Protein AF-A0A447UGX3-F1 (afdb_monomer_lite)

pLDDT: mean 78.26, std 15.85, range [43.22, 96.62]

InterPro domains:
  IPR000067 Flagellar M-ring protein FliF [PR01009] (50-68)
  IPR000067 Flagellar M-ring protein FliF [PR01009] (82-96)
  IPR000067 Flagellar M-ring protein FliF [PR01009] (125-143)
  IPR000067 Flagellar M-ring protein FliF [TIGR00206] (1-149)
  IPR006182 Flagellar M-ring, N-terminal [PF01514] (1-144)
  IPR043427 Lipoprotein YscJ/Flagellar M-ring protein [PTHR30046] (1-150)
  IPR045851 AMP-binding enzyme domain superfamily [G3DSA:3.30.300.30] (51-152)

Foldseek 3Di:
DPFDWDQDPPPRDIDGPPVCVVVVVVVCVVVVDPPDDPPPCVVVVVPPVPPVVVVVVVVVQVVLQVVLFVVLCVPPFFVGKGKDKDDFDDDPDDPDDDFIAMEMETETDPPDDDDPVSVVVSLCVVQVSDPRRDSVRYWYWYPNPPPPDGDTDD

Secondary structure (DSSP, 8-state):
-----EEETTTTEEE--GGGHHHHHHHHHHTT--SS--TTSTTTSSS-TTHHHHHHHHHHHHHHHHHHHHHHHTSTTEEEEEEEEEPPPP-S--S-PPPPEEEEEEEEPTT----HHHHHHHHHHHHHHSTT--GGGEEEEE-SS-TT---EE-

Structure (mmCIF, N/CA/C/O backbone):
data_AF-A0A447UGX3-F1
#
_entry.id   AF-A0A447UGX3-F1
#
loop_
_atom_site.group_PDB
_atom_site.id
_atom_site.type_symbol
_atom_site.label_atom_id
_atom_site.label_alt_id
_atom_site.label_comp_id
_atom_site.label_asym_id
_atom_site.label_entity_id
_atom_site.label_seq_id
_atom_site.pdbx_PDB_ins_code
_atom_site.Cartn_x
_atom_site.Cartn_y
_atom_site.Cartn_z
_atom_site.occupancy
_atom_site.B_iso_or_equiv
_atom_site.auth_seq_id
_atom_site.auth_comp_id
_atom_site.auth_asym_id
_atom_site.auth_atom_id
_atom_site.pdbx_PDB_model_num
ATOM 1 N N . MET A 1 1 ? 29.558 50.355 38.982 1.00 60.34 1 MET A N 1
ATOM 2 C CA . MET A 1 1 ? 29.822 49.078 39.683 1.00 60.34 1 MET A CA 1
ATOM 3 C C . MET A 1 1 ? 31.329 48.890 39.715 1.00 60.34 1 MET A C 1
ATOM 5 O O . MET A 1 1 ? 31.917 48.926 38.648 1.00 60.34 1 MET A O 1
ATOM 9 N N . ASN A 1 2 ? 31.950 48.773 40.892 1.00 66.88 2 ASN A N 1
ATOM 10 C CA . ASN A 1 2 ? 33.414 48.712 41.028 1.00 66.88 2 ASN A CA 1
ATOM 11 C C . ASN A 1 2 ? 33.882 47.296 41.411 1.00 66.88 2 ASN A C 1
ATOM 13 O O . ASN A 1 2 ? 34.547 47.111 42.426 1.00 66.88 2 ASN A O 1
ATOM 17 N N . ILE A 1 3 ? 33.443 46.286 40.652 1.00 76.25 3 ILE A N 1
ATOM 18 C CA . ILE A 1 3 ? 33.863 44.892 40.847 1.00 76.25 3 ILE A CA 1
ATOM 19 C C . ILE A 1 3 ? 34.934 44.602 39.794 1.00 76.25 3 ILE A C 1
ATOM 21 O O . ILE A 1 3 ? 34.649 44.784 38.608 1.00 76.25 3 ILE A O 1
ATOM 25 N N . PRO A 1 4 ? 36.150 44.193 40.194 1.00 77.19 4 PRO A N 1
ATOM 26 C CA . PRO A 1 4 ? 37.178 43.831 39.233 1.00 77.19 4 PRO A CA 1
ATOM 27 C C . PRO A 1 4 ? 36.685 42.632 38.424 1.00 77.19 4 PRO A C 1
ATOM 29 O O . PRO A 1 4 ? 36.226 41.639 38.987 1.00 77.19 4 PRO A O 1
ATOM 32 N N . TYR A 1 5 ? 36.755 42.751 37.104 1.00 79.25 5 TYR A N 1
ATOM 33 C CA . TYR A 1 5 ? 36.386 41.693 36.179 1.00 79.25 5 TYR A CA 1
ATOM 34 C C . TYR A 1 5 ? 37.538 41.448 35.213 1.00 79.25 5 TYR A C 1
ATOM 36 O O . TYR A 1 5 ? 38.319 42.353 34.912 1.00 79.25 5 TYR A O 1
ATOM 44 N N . ARG A 1 6 ? 37.638 40.218 34.725 1.00 78.00 6 ARG A N 1
ATOM 45 C CA . ARG A 1 6 ? 38.512 39.863 33.614 1.00 78.00 6 ARG A CA 1
ATOM 46 C C . ARG A 1 6 ? 37.642 39.374 32.471 1.00 78.00 6 ARG A C 1
ATOM 48 O O . ARG A 1 6 ? 36.773 38.532 32.670 1.00 78.00 6 ARG A O 1
ATOM 55 N N . PHE A 1 7 ? 37.865 39.931 31.290 1.00 76.31 7 PHE A N 1
ATOM 56 C CA . PHE A 1 7 ? 37.242 39.447 30.070 1.00 76.31 7 PHE A CA 1
ATOM 57 C C . PHE A 1 7 ? 38.212 38.506 29.366 1.00 76.31 7 PHE A C 1
ATOM 59 O O . PHE A 1 7 ? 39.362 38.876 29.127 1.00 76.31 7 PHE A O 1
ATOM 66 N N . THR A 1 8 ? 37.753 37.299 29.056 1.00 75.00 8 THR A N 1
ATOM 67 C CA . THR A 1 8 ? 38.545 36.330 28.299 1.00 75.00 8 THR A CA 1
ATOM 68 C C . THR A 1 8 ? 38.132 36.414 26.834 1.00 75.00 8 THR A C 1
ATOM 70 O O . THR A 1 8 ? 37.089 35.891 26.428 1.00 75.00 8 THR A O 1
ATOM 73 N N . GLU A 1 9 ? 38.943 37.108 26.033 1.00 57.16 9 GLU A N 1
ATOM 74 C CA . GLU A 1 9 ? 38.742 37.204 24.586 1.00 57.16 9 GLU A CA 1
ATOM 75 C C . GLU A 1 9 ? 38.865 35.808 23.954 1.00 57.16 9 GLU A C 1
ATOM 77 O O . GLU A 1 9 ? 39.894 35.147 24.061 1.00 57.16 9 GLU A O 1
ATOM 82 N N . GLY A 1 10 ? 37.774 35.331 23.348 1.00 59.62 10 GLY A N 1
ATOM 83 C CA . GLY A 1 10 ? 37.666 34.003 22.731 1.00 59.62 10 GLY A CA 1
ATOM 84 C C . GLY A 1 10 ? 36.427 33.219 23.171 1.00 59.62 10 GLY A C 1
ATOM 85 O O . GLY A 1 10 ? 35.755 32.632 22.330 1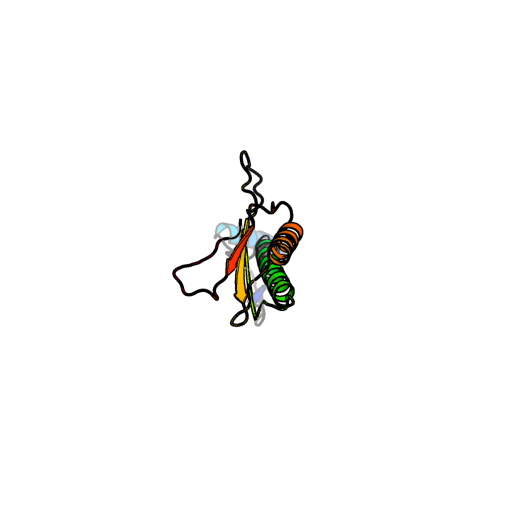.00 59.62 10 GLY A O 1
ATOM 86 N N . SER A 1 11 ? 36.068 33.257 24.459 1.00 60.16 11 SER A N 1
ATOM 87 C CA . SER A 1 11 ? 34.852 32.607 24.987 1.00 60.16 11 SER A CA 1
ATOM 88 C C . SER A 1 11 ? 33.722 33.590 25.302 1.00 60.16 11 SER A C 1
ATOM 90 O O . SER A 1 11 ? 32.588 33.173 25.526 1.00 60.16 11 SER A O 1
ATOM 92 N N . GLY A 1 12 ? 34.022 34.893 25.348 1.00 65.19 12 GLY A N 1
ATOM 93 C CA . GLY A 1 12 ? 33.068 35.919 25.776 1.00 65.19 12 GLY A CA 1
ATOM 94 C C . GLY A 1 12 ? 32.750 35.867 27.276 1.00 65.19 12 GLY A C 1
ATOM 95 O O . GLY A 1 12 ? 31.808 36.521 27.723 1.00 65.19 12 GLY A O 1
ATOM 96 N N . ALA A 1 13 ? 33.511 35.093 28.058 1.00 69.62 13 ALA A N 1
ATOM 97 C CA . ALA A 1 13 ? 33.292 34.939 29.488 1.00 69.62 13 ALA A CA 1
ATOM 98 C C . ALA A 1 13 ? 33.806 36.154 30.278 1.00 69.62 13 ALA A C 1
ATOM 100 O O . ALA A 1 13 ? 34.894 36.676 30.021 1.00 69.62 13 ALA A O 1
ATOM 101 N N . ILE A 1 14 ? 33.017 36.567 31.274 1.00 75.56 14 ILE A N 1
ATOM 102 C CA . ILE A 1 14 ? 33.388 37.577 32.268 1.00 75.56 14 ILE A CA 1
ATOM 103 C C . ILE A 1 14 ? 33.667 36.851 33.583 1.00 75.56 14 ILE A C 1
ATOM 105 O O . ILE A 1 14 ? 32.758 36.308 34.211 1.00 75.56 14 ILE A O 1
ATOM 109 N N . GLU A 1 15 ? 34.925 36.853 34.002 1.00 79.56 15 GLU A N 1
ATOM 110 C CA . GLU A 1 15 ? 35.366 36.282 35.269 1.00 79.56 15 GLU A CA 1
ATOM 111 C C . GLU A 1 15 ? 35.379 37.358 36.354 1.00 79.56 15 GLU A C 1
ATOM 113 O O . GLU A 1 15 ? 35.809 38.491 36.126 1.00 79.56 15 GLU A O 1
ATOM 118 N N . VAL A 1 16 ? 34.929 36.997 37.553 1.00 83.19 16 VAL A N 1
ATOM 119 C CA . VAL A 1 16 ? 34.925 37.869 38.733 1.00 83.19 16 VAL A CA 1
ATOM 120 C C . VAL A 1 16 ? 35.466 37.107 39.945 1.00 83.19 16 VAL A C 1
ATOM 122 O O . VAL A 1 16 ? 35.367 35.877 39.975 1.00 83.19 16 VAL A O 1
ATOM 125 N N . PRO A 1 17 ? 36.017 37.798 40.960 1.00 81.06 17 PRO A N 1
ATOM 126 C CA . PRO A 1 17 ? 36.453 37.160 42.196 1.00 81.06 17 PRO A CA 1
ATOM 127 C C . PRO A 1 17 ? 35.345 36.318 42.836 1.00 81.06 17 PRO A C 1
ATOM 129 O O . PRO A 1 17 ? 34.195 36.758 42.938 1.00 81.06 17 PRO A O 1
ATOM 132 N N . ALA A 1 18 ? 35.695 35.107 43.278 1.00 78.19 18 ALA A N 1
ATOM 133 C CA . ALA A 1 18 ? 34.745 34.116 43.787 1.00 78.19 18 ALA A CA 1
ATOM 134 C C . ALA A 1 18 ? 33.923 34.626 44.988 1.00 78.19 18 ALA A C 1
ATOM 136 O O . ALA A 1 18 ? 32.731 34.335 45.101 1.00 78.19 18 ALA A O 1
ATOM 137 N N . ASP A 1 19 ? 34.533 35.448 45.843 1.00 81.25 19 ASP A N 1
ATOM 138 C CA . ASP A 1 19 ? 33.914 36.072 47.015 1.00 81.25 19 ASP A CA 1
ATOM 139 C C . ASP A 1 19 ? 32.851 37.126 46.653 1.00 81.25 19 ASP A C 1
ATOM 141 O O . ASP A 1 19 ? 31.985 37.441 47.469 1.00 81.25 19 ASP A O 1
ATOM 145 N N . LYS A 1 20 ? 32.868 37.645 45.418 1.00 77.81 20 LYS A N 1
ATOM 146 C CA . LYS A 1 20 ? 31.931 38.669 44.925 1.00 77.81 20 LYS A CA 1
ATOM 147 C C . LYS A 1 20 ? 30.827 38.126 44.020 1.00 77.81 20 LYS A C 1
ATOM 149 O O . LYS A 1 20 ? 29.902 38.867 43.686 1.00 77.81 20 LYS A O 1
ATOM 154 N N . VAL A 1 21 ? 30.866 36.839 43.663 1.00 77.38 21 VAL A N 1
ATOM 155 C CA . VAL A 1 21 ? 29.902 36.206 42.740 1.00 77.38 21 VAL A CA 1
ATOM 156 C C . VAL A 1 21 ? 28.460 36.326 43.239 1.00 77.38 21 VAL A C 1
ATOM 158 O O . VAL A 1 21 ? 27.564 36.659 42.466 1.00 77.38 21 VAL A O 1
ATOM 161 N N . HIS A 1 22 ? 28.222 36.071 44.526 1.00 76.25 22 HIS A N 1
ATOM 162 C CA . HIS A 1 22 ? 26.867 36.030 45.086 1.00 76.25 22 HIS A CA 1
ATOM 163 C C . HIS A 1 22 ? 26.237 37.429 45.158 1.00 76.25 22 HIS A C 1
ATOM 165 O O . HIS A 1 22 ? 25.093 37.615 44.743 1.00 76.25 22 HIS A O 1
ATOM 171 N N . GLU A 1 23 ? 27.010 38.425 45.606 1.00 77.44 23 GLU A N 1
ATOM 172 C CA . GLU A 1 23 ? 26.597 39.835 45.634 1.00 77.44 23 GLU A CA 1
ATOM 173 C C . GLU A 1 23 ? 26.298 40.351 44.219 1.00 77.44 23 GLU A C 1
ATOM 175 O O . GLU A 1 23 ? 25.276 41.002 43.988 1.00 77.44 23 GLU A O 1
ATOM 180 N N . LEU A 1 24 ? 27.163 40.023 43.253 1.00 79.38 24 LEU A N 1
ATOM 181 C CA . LEU A 1 24 ? 26.977 40.417 41.861 1.00 79.38 24 LEU A CA 1
ATOM 182 C C . LEU A 1 24 ? 25.729 39.769 41.250 1.00 79.38 24 LEU A C 1
ATOM 184 O O . LEU A 1 24 ? 24.955 40.458 40.591 1.00 79.38 24 LEU A O 1
ATOM 188 N N . ARG A 1 25 ? 25.484 38.477 41.509 1.00 74.56 25 ARG A N 1
ATOM 189 C CA . ARG A 1 25 ? 24.314 37.753 40.989 1.00 74.56 25 ARG A CA 1
ATOM 190 C C . ARG A 1 25 ? 23.000 38.363 41.483 1.00 74.56 25 ARG A C 1
ATOM 192 O O . ARG A 1 25 ? 22.085 38.541 40.685 1.00 74.56 25 ARG A O 1
ATOM 199 N N . LEU A 1 26 ? 22.925 38.746 42.760 1.00 72.56 26 LEU A N 1
ATOM 200 C CA . LEU A 1 26 ? 21.738 39.400 43.317 1.00 72.56 26 LEU A CA 1
ATOM 201 C C . LEU A 1 26 ? 21.479 40.770 42.666 1.00 72.56 26 LEU A C 1
ATOM 203 O O . LEU A 1 26 ? 20.340 41.093 42.337 1.00 72.56 26 LEU A O 1
ATOM 207 N N . ARG A 1 27 ? 22.532 41.559 42.424 1.00 74.50 27 ARG A N 1
ATOM 208 C CA . ARG A 1 27 ? 22.408 42.875 41.774 1.00 74.50 27 ARG A CA 1
ATOM 209 C C . ARG A 1 27 ? 22.076 42.789 40.285 1.00 74.50 27 ARG A C 1
ATOM 211 O O . ARG A 1 27 ? 21.300 43.604 39.798 1.00 74.50 27 ARG A O 1
ATOM 218 N N . LEU A 1 28 ? 22.626 41.808 39.569 1.00 74.94 28 LEU A N 1
ATOM 219 C CA . LEU A 1 28 ? 22.262 41.554 38.173 1.00 74.94 28 LEU A CA 1
ATOM 220 C C . LEU A 1 28 ? 20.797 41.108 38.065 1.00 74.94 28 LEU A C 1
ATOM 222 O O . LEU A 1 28 ? 20.074 41.620 37.211 1.00 74.94 28 LEU A O 1
ATOM 226 N N . ALA A 1 29 ? 20.326 40.265 38.992 1.00 69.38 29 ALA A N 1
ATOM 227 C CA . ALA A 1 29 ? 18.925 39.851 39.056 1.00 69.38 29 ALA A CA 1
ATOM 228 C C . ALA A 1 29 ? 17.972 41.037 39.298 1.00 69.38 29 ALA A C 1
ATOM 230 O O . ALA A 1 29 ? 16.940 41.132 38.638 1.00 69.38 29 ALA A O 1
ATOM 231 N N . GLN A 1 30 ? 18.341 41.991 40.166 1.00 71.75 30 GLN A N 1
ATOM 232 C CA . GLN A 1 30 ? 17.582 43.240 40.366 1.00 71.75 30 GLN A CA 1
ATOM 233 C C . GLN A 1 30 ? 17.471 44.091 39.091 1.00 71.75 30 GLN A C 1
ATOM 235 O O . GLN A 1 30 ? 16.524 44.857 38.941 1.00 71.75 30 GLN A O 1
ATOM 240 N N . GLN A 1 31 ? 18.424 43.954 38.168 1.00 70.56 31 GLN A N 1
ATOM 241 C CA . GLN A 1 31 ? 18.447 44.646 36.877 1.00 70.56 31 GLN A CA 1
ATOM 242 C C . GLN A 1 31 ? 17.851 43.799 35.738 1.00 70.56 31 GLN A C 1
ATOM 244 O O . GLN A 1 31 ? 17.908 44.198 34.575 1.00 70.56 31 GLN A O 1
ATOM 249 N N . GLY A 1 32 ? 17.270 42.634 36.052 1.00 58.81 32 GLY A N 1
ATOM 250 C CA . GLY A 1 32 ? 16.650 41.742 35.072 1.00 58.81 32 GLY A CA 1
ATOM 251 C C . GLY A 1 32 ? 17.648 41.042 34.142 1.00 58.81 32 GLY A C 1
ATOM 252 O O . GLY A 1 32 ? 17.305 40.734 33.001 1.00 58.81 32 GLY A O 1
ATOM 253 N N . LEU A 1 33 ? 18.884 40.827 34.604 1.00 64.38 33 LEU A N 1
ATOM 254 C CA . LEU A 1 33 ? 19.960 40.096 33.928 1.00 64.38 33 LEU A CA 1
ATOM 255 C C . LEU A 1 33 ? 20.338 38.855 34.775 1.00 64.38 33 LEU A C 1
ATOM 257 O O . LEU A 1 33 ? 20.275 38.932 36.001 1.00 64.38 33 LEU A O 1
ATOM 261 N N . PRO A 1 34 ? 20.775 37.720 34.194 1.00 55.59 34 PRO A N 1
ATOM 262 C CA . PRO A 1 34 ? 21.086 37.483 32.788 1.00 55.59 34 PRO A CA 1
ATOM 263 C C . PRO A 1 34 ? 19.831 37.179 31.965 1.00 55.59 34 PRO A C 1
ATOM 265 O O . PRO A 1 34 ? 19.012 36.345 32.333 1.00 55.59 34 PRO A O 1
ATOM 268 N N . LYS A 1 35 ? 19.701 37.817 30.799 1.00 59.66 35 LYS A N 1
ATOM 269 C CA . LYS A 1 35 ? 18.610 37.542 29.846 1.00 59.66 35 LYS A CA 1
ATOM 270 C C . LYS A 1 35 ? 18.836 36.279 28.997 1.00 59.66 35 LYS A C 1
ATOM 272 O O . LYS A 1 35 ? 18.150 36.083 28.004 1.00 59.66 35 LYS A O 1
ATOM 277 N N . GLY A 1 36 ? 19.786 35.426 29.374 1.00 56.03 36 GLY A N 1
ATOM 278 C CA . GLY A 1 36 ? 20.091 34.180 28.679 1.00 56.03 36 GLY A CA 1
ATOM 279 C C . GLY A 1 36 ? 20.932 33.264 29.557 1.00 56.03 36 GLY A C 1
ATOM 280 O O . GLY A 1 36 ? 21.925 33.708 30.131 1.00 56.03 36 GLY A O 1
ATOM 281 N N . GLY A 1 37 ? 20.512 32.004 29.679 1.00 55.72 37 GLY A N 1
ATOM 282 C CA . GLY A 1 37 ? 21.266 30.978 30.402 1.00 55.72 37 GLY A CA 1
ATOM 283 C C . GLY A 1 37 ? 20.453 30.106 31.356 1.00 55.72 37 GLY A C 1
ATOM 284 O O . GLY A 1 37 ? 20.928 29.824 32.450 1.00 55.72 37 GLY A O 1
ATOM 285 N N . ALA A 1 38 ? 19.261 29.654 30.959 1.00 49.94 38 ALA A N 1
ATOM 286 C CA . ALA A 1 38 ? 18.645 28.455 31.533 1.00 49.94 38 ALA A CA 1
ATOM 287 C C . ALA A 1 38 ? 18.819 27.279 30.555 1.00 49.94 38 ALA A C 1
ATOM 289 O O . ALA A 1 38 ? 17.860 26.619 30.169 1.00 49.94 38 ALA A O 1
ATOM 290 N N . VAL A 1 39 ? 20.059 27.029 30.118 1.00 59.06 39 VAL A N 1
ATOM 291 C CA . VAL A 1 39 ? 20.380 25.855 29.294 1.00 59.06 39 VAL A CA 1
ATOM 292 C C . VAL A 1 39 ? 20.435 24.647 30.226 1.00 59.06 39 VAL A C 1
ATOM 294 O O . VAL A 1 39 ? 21.488 24.275 30.734 1.00 59.06 39 VAL A O 1
ATOM 297 N N . GLY A 1 40 ? 19.265 24.104 30.543 1.00 55.59 40 GLY A N 1
ATOM 298 C CA . GLY A 1 40 ? 19.131 22.958 31.442 1.00 55.59 40 GLY A CA 1
ATOM 299 C C . GLY A 1 40 ? 17.998 22.000 31.094 1.00 55.59 40 GLY A C 1
ATOM 300 O O . GLY A 1 40 ? 17.873 20.990 31.770 1.00 55.59 40 GLY A O 1
ATOM 301 N N . PHE A 1 41 ? 17.203 22.295 30.057 1.00 51.91 41 PHE A N 1
ATOM 302 C CA . PHE A 1 41 ? 16.122 21.425 29.564 1.00 51.91 41 PHE A CA 1
ATOM 303 C C . PHE A 1 41 ? 15.870 21.526 28.041 1.00 51.91 41 PHE A C 1
ATOM 305 O O . PHE A 1 41 ? 15.205 20.662 27.484 1.00 51.91 41 PHE A O 1
ATOM 312 N N . GLU A 1 42 ? 16.456 22.496 27.327 1.00 55.50 42 GLU A N 1
ATOM 313 C CA . GLU A 1 42 ? 16.205 22.713 25.883 1.00 55.50 42 GLU A CA 1
ATOM 314 C C . GLU A 1 42 ? 16.829 21.640 24.969 1.00 55.50 42 GLU A C 1
ATOM 316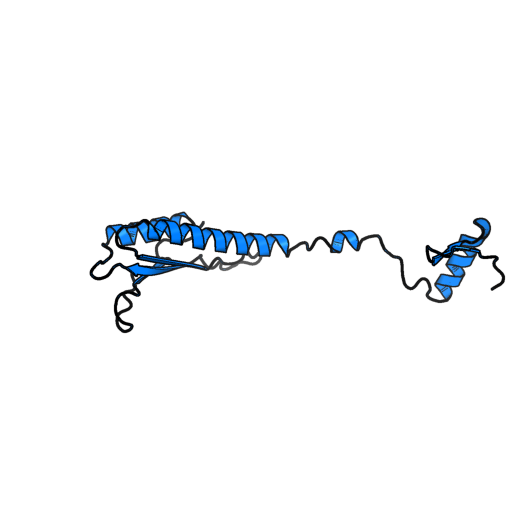 O O . GLU A 1 42 ? 16.403 21.458 23.831 1.00 55.50 42 GLU A O 1
ATOM 321 N N . LEU A 1 43 ? 17.817 20.887 25.467 1.00 50.66 43 LEU A N 1
ATOM 322 C CA . LEU A 1 43 ? 18.406 19.755 24.739 1.00 50.66 43 LEU A CA 1
ATOM 323 C C . LEU A 1 43 ? 17.539 18.489 24.812 1.00 50.66 43 LEU A C 1
ATOM 325 O O . LEU A 1 43 ? 17.723 17.589 24.000 1.00 50.66 43 LEU A O 1
ATOM 329 N N . LEU A 1 44 ? 16.575 18.436 25.738 1.00 52.84 44 LEU A N 1
ATOM 330 C CA . LEU A 1 44 ? 15.546 17.394 25.764 1.00 52.84 44 LEU A CA 1
ATOM 331 C C . LEU A 1 44 ? 14.345 17.757 24.871 1.00 52.84 44 LEU A C 1
ATOM 333 O O . LEU A 1 44 ? 13.634 16.867 24.422 1.00 52.84 44 LEU A O 1
ATOM 337 N N . ASP A 1 45 ? 14.173 19.046 24.555 1.00 51.19 45 ASP A N 1
ATOM 338 C CA . ASP A 1 45 ? 13.135 19.566 23.648 1.00 51.19 45 ASP A CA 1
ATOM 339 C C . ASP A 1 45 ? 13.527 19.489 22.157 1.00 51.19 45 ASP A C 1
ATOM 341 O O . ASP A 1 45 ? 12.697 19.713 21.273 1.00 51.19 45 ASP A O 1
ATOM 345 N N . GLN A 1 46 ? 14.788 19.159 21.844 1.00 49.06 46 GLN A N 1
ATOM 346 C CA . GLN A 1 46 ? 15.239 18.929 20.464 1.00 49.06 46 GLN A CA 1
ATOM 347 C C . GLN A 1 46 ? 15.151 17.474 20.005 1.00 49.06 46 GLN A C 1
ATOM 349 O O . GLN A 1 46 ? 15.231 17.218 18.799 1.00 49.06 46 GLN A O 1
ATOM 354 N N . GLU A 1 47 ? 14.880 16.525 20.901 1.00 51.09 47 GLU A N 1
ATOM 355 C CA . GLU A 1 47 ? 14.199 15.318 20.457 1.00 51.09 47 GLU A CA 1
ATOM 356 C C . GLU A 1 47 ? 12.731 15.673 20.311 1.00 51.09 47 GLU A C 1
ATOM 358 O O . GLU A 1 47 ? 11.973 15.741 21.268 1.00 51.09 47 GLU A O 1
ATOM 363 N N . LYS A 1 48 ? 12.368 15.938 19.061 1.00 51.12 48 LYS A N 1
ATOM 364 C CA . LYS A 1 48 ? 11.024 16.030 18.500 1.00 51.12 48 LYS A CA 1
ATOM 365 C C . LYS A 1 48 ? 10.143 14.836 18.925 1.00 51.12 48 LYS A C 1
ATOM 367 O O . LYS A 1 48 ? 9.785 13.990 18.100 1.00 51.12 48 LYS A O 1
ATOM 372 N N . PHE A 1 49 ? 9.790 14.765 20.204 1.00 51.22 49 PHE A N 1
ATOM 373 C CA . PHE A 1 49 ? 8.938 13.762 20.825 1.00 51.22 49 PHE A CA 1
ATOM 374 C C . PHE A 1 49 ? 7.545 13.905 20.202 1.00 51.22 49 PHE A C 1
ATOM 376 O O . PHE A 1 49 ? 6.789 14.820 20.507 1.00 51.22 49 PHE A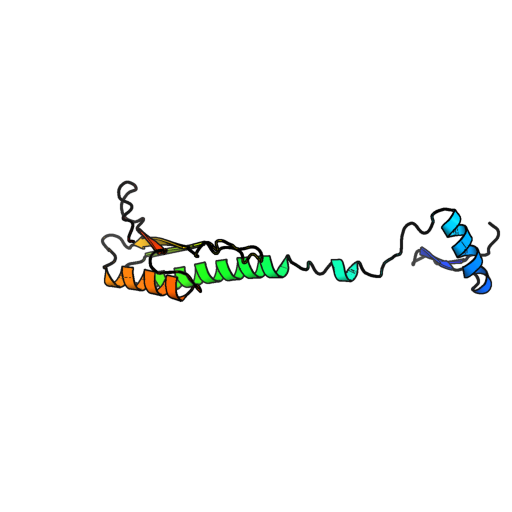 O 1
ATOM 383 N N . GLY A 1 50 ? 7.252 13.048 19.222 1.00 54.88 50 GLY A N 1
ATOM 384 C CA . GLY A 1 50 ? 5.995 13.037 18.464 1.00 54.88 50 GLY A CA 1
ATOM 385 C C . GLY A 1 50 ? 6.152 13.135 16.943 1.00 54.88 50 GLY A C 1
ATOM 386 O O . GLY A 1 50 ? 5.305 12.620 16.216 1.00 54.88 50 GLY A O 1
ATOM 387 N N . ILE A 1 51 ? 7.248 13.706 16.431 1.00 56.78 51 ILE A N 1
ATOM 388 C CA . ILE A 1 51 ? 7.476 13.786 14.973 1.00 56.78 51 ILE A CA 1
ATOM 389 C C . ILE A 1 51 ? 8.074 12.474 14.451 1.00 56.78 51 ILE A C 1
ATOM 391 O O . ILE A 1 51 ? 7.780 12.078 13.326 1.00 56.78 51 ILE A O 1
ATOM 395 N N . SER A 1 52 ? 8.841 11.762 15.289 1.00 71.38 52 SER A N 1
ATOM 396 C CA . SER A 1 52 ? 9.372 10.434 14.959 1.00 71.38 52 SER A CA 1
ATOM 397 C C . SER A 1 52 ? 8.252 9.413 14.744 1.00 71.38 52 SER A C 1
ATOM 399 O O . SER A 1 52 ? 8.129 8.900 13.641 1.00 71.38 52 SER A O 1
ATOM 401 N N . GLN A 1 53 ? 7.356 9.209 15.720 1.00 74.81 53 GLN A N 1
ATOM 402 C CA . GLN A 1 53 ? 6.294 8.195 15.606 1.00 74.81 53 GLN A CA 1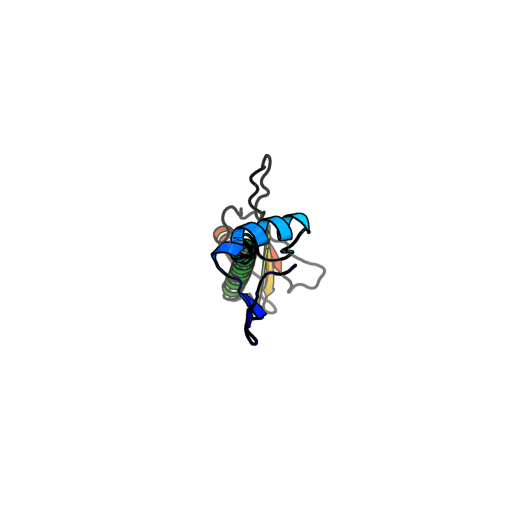
ATOM 403 C C . GLN A 1 53 ? 5.321 8.468 14.450 1.00 74.81 53 GLN A C 1
ATOM 405 O O . GLN A 1 53 ? 4.915 7.544 13.751 1.00 74.81 53 GLN A O 1
ATOM 410 N N . PHE A 1 54 ? 4.960 9.734 14.199 1.00 79.00 54 PHE A N 1
ATOM 411 C CA . PHE A 1 54 ? 4.117 10.066 13.046 1.00 79.00 54 PHE A CA 1
ATOM 412 C C . PHE A 1 54 ? 4.848 9.838 11.715 1.00 79.00 54 PHE A C 1
ATOM 414 O O . PHE A 1 54 ? 4.270 9.277 10.787 1.00 79.00 54 PHE A O 1
ATOM 421 N N . SER A 1 55 ? 6.116 10.246 11.616 1.00 82.88 55 SER A N 1
ATOM 422 C CA . SER A 1 55 ? 6.941 10.019 10.423 1.00 82.88 55 SER A CA 1
ATOM 423 C C . SER A 1 55 ? 7.173 8.527 10.171 1.00 82.88 55 SER A C 1
ATOM 425 O O . SER A 1 55 ? 7.021 8.062 9.046 1.00 82.88 55 SER A O 1
ATOM 427 N N . GLU A 1 56 ? 7.475 7.761 11.218 1.00 84.44 56 GLU A N 1
ATOM 428 C CA . GLU A 1 56 ? 7.630 6.308 11.186 1.00 84.44 56 GLU A CA 1
ATOM 429 C C . GLU A 1 56 ? 6.344 5.634 10.712 1.00 84.44 56 GLU A C 1
ATOM 431 O O . GLU A 1 56 ? 6.394 4.840 9.778 1.00 84.44 56 GLU A O 1
ATOM 436 N N . GLN A 1 57 ? 5.185 6.031 11.246 1.00 84.75 57 GLN A N 1
ATOM 437 C CA . GLN A 1 57 ? 3.889 5.514 10.806 1.00 84.75 57 GLN A CA 1
ATOM 438 C C . GLN A 1 57 ? 3.613 5.812 9.325 1.00 84.75 57 GLN A C 1
ATOM 440 O O . GLN A 1 57 ? 3.153 4.935 8.595 1.00 84.75 57 GLN A O 1
ATOM 445 N N . VAL A 1 58 ? 3.890 7.035 8.858 1.00 87.88 58 VAL A N 1
ATOM 446 C CA . VAL A 1 58 ? 3.708 7.414 7.445 1.00 87.88 58 VAL A CA 1
ATOM 447 C C . VAL A 1 58 ? 4.669 6.640 6.541 1.00 87.88 58 VAL A C 1
ATOM 449 O O . VAL A 1 58 ? 4.274 6.178 5.470 1.00 87.88 58 VAL A O 1
ATOM 452 N N . ASN A 1 59 ? 5.922 6.473 6.965 1.00 89.75 59 ASN A N 1
ATOM 453 C CA . ASN A 1 59 ? 6.918 5.703 6.227 1.00 89.75 59 ASN A CA 1
ATOM 454 C C . ASN A 1 59 ? 6.547 4.220 6.175 1.00 89.75 59 ASN A C 1
ATOM 456 O O . ASN A 1 59 ? 6.626 3.622 5.105 1.00 89.75 59 ASN A O 1
ATOM 460 N N . TYR A 1 60 ? 6.087 3.651 7.290 1.00 90.25 60 TYR A N 1
ATOM 461 C CA . TYR A 1 60 ? 5.588 2.283 7.369 1.00 90.25 60 TYR A CA 1
ATOM 462 C C . TYR A 1 60 ? 4.387 2.080 6.443 1.00 90.25 60 TYR A C 1
ATOM 464 O O . TYR A 1 60 ? 4.391 1.158 5.631 1.00 90.25 60 TYR A O 1
ATOM 472 N N . GLN A 1 61 ? 3.404 2.987 6.483 1.00 91.00 61 GLN A N 1
ATOM 473 C CA . GLN A 1 61 ? 2.259 2.952 5.575 1.00 91.00 61 GLN A CA 1
ATOM 474 C C . GLN A 1 61 ? 2.700 2.989 4.106 1.00 91.00 61 GLN A C 1
ATOM 476 O O . GLN A 1 61 ? 2.265 2.157 3.315 1.00 91.00 61 GLN A O 1
ATOM 481 N N . ARG A 1 62 ? 3.584 3.924 3.738 1.00 93.12 62 ARG A N 1
ATOM 482 C CA . ARG A 1 62 ? 4.086 4.053 2.363 1.00 93.12 62 ARG A CA 1
ATOM 483 C C . ARG A 1 62 ? 4.860 2.812 1.918 1.00 93.12 62 ARG A C 1
ATOM 485 O O . ARG A 1 62 ? 4.751 2.400 0.764 1.00 93.12 62 ARG A O 1
ATOM 492 N N . ALA A 1 63 ? 5.660 2.234 2.811 1.00 93.94 63 ALA A N 1
ATOM 493 C CA . ALA A 1 63 ? 6.399 1.009 2.540 1.00 93.94 63 ALA A CA 1
ATOM 494 C C . ALA A 1 63 ? 5.442 -0.165 2.297 1.00 93.94 63 ALA A C 1
ATOM 496 O O . ALA A 1 63 ? 5.614 -0.886 1.315 1.00 93.94 63 ALA A O 1
ATOM 497 N N . LEU A 1 64 ? 4.408 -0.300 3.132 1.00 94.19 64 LEU A N 1
ATOM 498 C CA . LEU A 1 64 ? 3.388 -1.337 3.013 1.00 94.19 64 LEU A CA 1
ATOM 499 C C . LEU A 1 64 ? 2.583 -1.199 1.714 1.00 94.19 64 LEU A C 1
ATOM 501 O O . LEU A 1 64 ? 2.444 -2.171 0.980 1.00 94.19 64 LEU A O 1
ATOM 505 N N . GLU A 1 65 ? 2.121 0.007 1.377 1.00 95.56 65 GLU A N 1
ATOM 506 C CA . GLU A 1 65 ? 1.452 0.296 0.098 1.00 95.56 65 GLU A CA 1
ATOM 507 C C . GLU A 1 65 ? 2.320 -0.110 -1.103 1.00 95.56 65 GLU A C 1
ATOM 509 O O . GLU A 1 65 ? 1.833 -0.724 -2.055 1.00 95.56 65 GLU A O 1
ATOM 514 N N . GLY A 1 66 ? 3.621 0.192 -1.046 1.00 96.62 66 GLY A N 1
ATOM 515 C CA . GLY A 1 66 ? 4.576 -0.170 -2.091 1.00 96.62 66 GLY A CA 1
ATOM 516 C C . GLY A 1 66 ? 4.827 -1.676 -2.209 1.00 96.62 66 GLY A C 1
ATOM 517 O O . GLY A 1 66 ? 4.902 -2.187 -3.324 1.00 96.62 66 GLY A O 1
ATOM 518 N N . GLU A 1 67 ? 4.956 -2.389 -1.089 1.00 96.44 67 GLU A N 1
ATOM 519 C CA . GLU A 1 67 ? 5.117 -3.852 -1.071 1.00 96.44 67 GLU A CA 1
ATOM 520 C C . GLU A 1 67 ? 3.867 -4.575 -1.577 1.00 96.44 67 GLU A C 1
ATOM 522 O O . GLU A 1 67 ? 3.965 -5.494 -2.394 1.00 96.44 67 GLU A O 1
ATOM 527 N N . LEU A 1 68 ? 2.683 -4.121 -1.159 1.00 96.12 68 LEU A N 1
ATOM 528 C CA . LEU A 1 68 ? 1.416 -4.664 -1.641 1.00 96.12 68 LEU A CA 1
ATOM 529 C C . LEU A 1 68 ? 1.275 -4.465 -3.149 1.00 96.12 68 LEU A C 1
ATOM 531 O O . LEU A 1 68 ? 0.946 -5.413 -3.858 1.00 96.12 68 LEU A O 1
ATOM 535 N N . ALA A 1 69 ? 1.589 -3.268 -3.654 1.00 96.50 69 ALA A N 1
ATOM 536 C CA . ALA A 1 69 ? 1.579 -2.998 -5.087 1.00 96.50 69 ALA A CA 1
ATOM 537 C C . ALA A 1 69 ? 2.530 -3.936 -5.850 1.00 96.50 69 ALA A C 1
ATOM 539 O O . ALA A 1 69 ? 2.096 -4.587 -6.797 1.00 96.50 69 ALA A O 1
ATOM 540 N N . ARG A 1 70 ? 3.784 -4.082 -5.396 1.00 95.88 70 ARG A N 1
ATOM 541 C CA . ARG A 1 70 ? 4.760 -5.002 -6.009 1.00 95.88 70 ARG A CA 1
ATOM 542 C C . ARG A 1 70 ? 4.277 -6.447 -6.016 1.00 95.88 70 ARG A C 1
ATOM 544 O O . ARG A 1 70 ? 4.462 -7.145 -7.005 1.00 95.88 70 ARG A O 1
ATOM 551 N N . THR A 1 71 ? 3.648 -6.890 -4.933 1.00 96.06 71 THR A N 1
ATOM 552 C CA . THR A 1 71 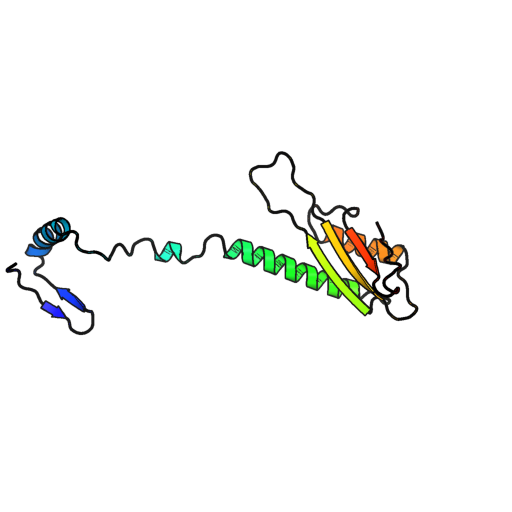? 3.127 -8.257 -4.832 1.00 96.06 71 THR A CA 1
ATOM 553 C C . THR A 1 71 ? 1.960 -8.474 -5.793 1.00 96.06 71 THR A C 1
ATOM 555 O O . THR A 1 71 ? 1.928 -9.478 -6.499 1.00 96.06 71 THR A O 1
ATOM 558 N N . ILE A 1 72 ? 1.032 -7.519 -5.894 1.00 94.88 72 ILE A N 1
ATOM 559 C CA . ILE A 1 72 ? -0.098 -7.586 -6.834 1.00 94.88 72 ILE A CA 1
ATOM 560 C C . ILE A 1 72 ? 0.395 -7.555 -8.290 1.00 94.88 72 ILE A C 1
ATOM 562 O O . ILE A 1 72 ? -0.163 -8.248 -9.134 1.00 94.88 72 ILE A O 1
ATOM 566 N N . GLU A 1 73 ? 1.470 -6.823 -8.588 1.00 94.88 73 GLU A N 1
ATOM 567 C CA . GLU A 1 73 ? 2.117 -6.806 -9.911 1.00 94.88 73 GLU A CA 1
ATOM 568 C C . GLU A 1 73 ? 2.754 -8.150 -10.302 1.00 94.88 73 GLU A C 1
ATOM 570 O O . GLU A 1 73 ? 3.011 -8.379 -11.480 1.00 94.88 73 GLU A O 1
ATOM 575 N N . THR A 1 74 ? 2.978 -9.072 -9.358 1.00 93.75 74 THR A N 1
ATOM 576 C CA . THR A 1 74 ? 3.427 -10.437 -9.697 1.00 93.75 74 THR A CA 1
ATOM 577 C C . THR A 1 74 ? 2.316 -11.301 -10.296 1.00 93.75 74 THR A C 1
ATOM 579 O O . THR A 1 74 ? 2.594 -12.359 -10.868 1.00 93.75 74 THR A O 1
ATOM 582 N N . LEU A 1 75 ? 1.056 -10.867 -10.189 1.00 89.31 75 LEU A N 1
ATOM 583 C CA . LEU A 1 75 ? -0.064 -11.551 -10.817 1.00 89.31 75 LEU A CA 1
ATOM 584 C C . LEU A 1 75 ? 0.038 -11.389 -12.334 1.00 89.31 75 LEU A C 1
ATOM 586 O O . LEU A 1 75 ? 0.049 -10.279 -12.852 1.00 89.31 75 LEU A O 1
ATOM 590 N N . GLY A 1 76 ? 0.042 -12.511 -13.057 1.00 86.81 76 GLY A N 1
ATOM 591 C CA . GLY A 1 76 ? 0.259 -12.544 -14.508 1.00 86.81 76 GLY A CA 1
ATOM 592 C C . GLY A 1 76 ? -0.535 -11.539 -15.368 1.00 86.81 76 GLY A C 1
ATOM 593 O O . GLY A 1 76 ? 0.035 -11.042 -16.337 1.00 86.81 76 GLY A O 1
ATOM 594 N N . PRO A 1 77 ? -1.819 -11.225 -15.090 1.00 90.69 77 PRO A N 1
ATOM 595 C CA . PRO A 1 77 ? -2.562 -10.239 -15.881 1.00 90.69 77 PRO A CA 1
ATOM 596 C C . PRO A 1 77 ? -2.317 -8.774 -15.477 1.00 90.69 77 PRO A C 1
ATOM 598 O O . PRO A 1 77 ? -2.791 -7.886 -16.185 1.00 90.69 77 PRO A O 1
ATOM 601 N N . VAL A 1 78 ? -1.626 -8.496 -14.366 1.00 93.62 78 VAL A N 1
ATOM 602 C CA . VAL A 1 78 ? -1.427 -7.141 -13.832 1.00 93.62 78 VAL A CA 1
ATOM 603 C C . VAL A 1 78 ? -0.130 -6.545 -14.371 1.00 93.62 78 VAL A C 1
ATOM 605 O O . VAL A 1 78 ? 0.961 -7.009 -14.068 1.00 93.62 78 VAL A O 1
ATOM 608 N N . LYS A 1 79 ? -0.245 -5.452 -15.127 1.00 93.00 79 LYS A N 1
ATOM 609 C CA . LYS A 1 79 ? 0.899 -4.684 -15.632 1.00 93.00 79 LYS A CA 1
ATOM 610 C C . LYS A 1 79 ? 1.443 -3.699 -14.603 1.00 93.00 79 LYS A C 1
ATOM 612 O O . LYS A 1 79 ? 2.641 -3.430 -14.553 1.00 93.00 79 LYS A O 1
ATOM 617 N N . ARG A 1 80 ? 0.541 -3.067 -13.851 1.00 94.75 80 ARG A N 1
ATOM 618 C CA . ARG A 1 80 ? 0.877 -2.092 -12.810 1.00 94.75 80 ARG A CA 1
ATOM 619 C C . ARG A 1 80 ? -0.199 -2.076 -11.739 1.00 94.75 80 ARG A C 1
ATOM 621 O O . ARG A 1 80 ? -1.379 -2.169 -12.069 1.00 94.75 80 ARG A O 1
ATOM 628 N N . ALA A 1 81 ? 0.194 -1.881 -10.488 1.00 95.25 81 ALA A N 1
ATOM 629 C CA . ALA A 1 81 ? -0.726 -1.717 -9.374 1.00 95.25 81 ALA A CA 1
ATOM 630 C C . ALA A 1 81 ? -0.414 -0.447 -8.573 1.00 95.25 81 ALA A C 1
ATOM 632 O O . ALA A 1 81 ? 0.713 0.051 -8.524 1.00 95.25 81 ALA A O 1
ATOM 633 N N . ARG A 1 82 ? -1.443 0.104 -7.935 1.00 96.00 82 A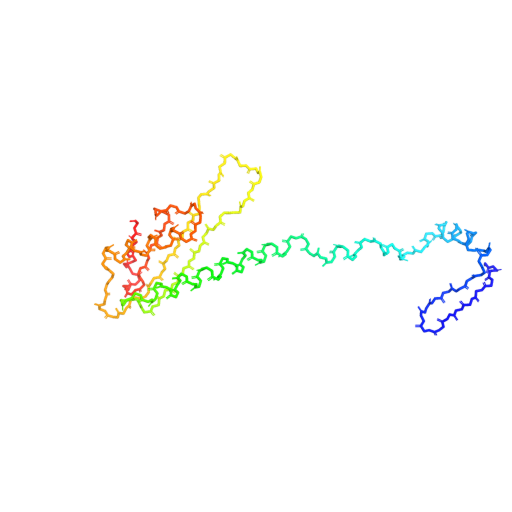RG A N 1
ATOM 634 C CA . ARG A 1 82 ? -1.334 1.154 -6.921 1.00 96.00 82 ARG A CA 1
ATOM 635 C C . ARG A 1 82 ? -2.259 0.809 -5.772 1.00 96.00 82 ARG A C 1
ATOM 637 O O . ARG A 1 82 ? -3.414 0.463 -5.999 1.00 96.00 82 ARG A O 1
ATOM 644 N N . VAL A 1 83 ? -1.750 0.934 -4.555 1.00 96.06 83 VAL A N 1
ATOM 645 C CA . VAL A 1 83 ? -2.496 0.649 -3.331 1.00 96.06 83 VAL A CA 1
ATOM 646 C C . VAL A 1 83 ? -2.497 1.902 -2.471 1.00 96.06 83 VAL A C 1
ATOM 648 O O . VAL A 1 83 ? -1.458 2.531 -2.290 1.00 96.06 83 VAL A O 1
ATOM 651 N N . HIS A 1 84 ? -3.666 2.255 -1.951 1.00 95.56 84 HIS A N 1
ATOM 652 C CA . HIS A 1 84 ? -3.848 3.330 -0.988 1.00 95.56 84 HIS A CA 1
ATOM 653 C C . HIS A 1 84 ? -4.539 2.782 0.252 1.00 95.56 84 HIS A C 1
ATOM 655 O O . HIS A 1 84 ? -5.634 2.222 0.159 1.00 95.56 84 HIS A O 1
ATOM 661 N N . LEU A 1 85 ? -3.908 2.961 1.408 1.00 93.12 85 LEU A N 1
ATOM 662 C CA . LEU A 1 85 ? -4.447 2.555 2.697 1.00 93.12 85 LEU A CA 1
ATOM 663 C C . LEU A 1 85 ? -4.991 3.779 3.436 1.00 93.12 85 LEU A C 1
ATOM 665 O O . LEU A 1 85 ? -4.331 4.808 3.568 1.00 93.12 85 LEU A O 1
ATOM 669 N N . ALA A 1 86 ? -6.201 3.668 3.967 1.00 90.81 86 ALA A N 1
ATOM 670 C CA . ALA A 1 86 ? -6.774 4.655 4.867 1.00 90.81 86 ALA A CA 1
ATOM 671 C C . ALA A 1 86 ? -6.815 4.055 6.273 1.00 90.81 86 ALA A C 1
ATOM 673 O O . ALA A 1 86 ? -7.758 3.355 6.645 1.00 90.81 86 ALA A O 1
ATOM 674 N N . MET A 1 87 ? -5.759 4.315 7.047 1.00 87.06 87 MET A N 1
ATOM 675 C CA . MET A 1 87 ? -5.654 3.870 8.434 1.00 87.06 87 MET A CA 1
ATOM 676 C C . MET A 1 87 ? -6.090 4.992 9.392 1.00 87.06 87 MET A C 1
ATOM 678 O O . MET A 1 87 ? -5.517 6.086 9.369 1.00 87.06 87 MET A O 1
ATOM 682 N N . PRO A 1 88 ? -7.107 4.756 10.234 1.00 82.69 88 PRO A N 1
ATOM 683 C CA . PRO A 1 88 ? -7.558 5.721 11.227 1.00 82.69 88 PRO A CA 1
ATOM 684 C C . PRO A 1 88 ? -6.500 5.880 12.324 1.00 82.69 88 PRO A C 1
ATOM 686 O O . PRO A 1 88 ? -5.852 4.918 12.733 1.00 82.69 88 PRO A O 1
ATOM 689 N N . LYS A 1 89 ? -6.326 7.106 12.828 1.00 75.81 89 LYS A N 1
ATOM 690 C CA . LYS A 1 89 ? -5.391 7.362 13.930 1.00 75.81 89 LYS A CA 1
ATOM 691 C C . LYS A 1 89 ? -5.941 6.767 15.234 1.00 75.81 89 LYS A C 1
ATOM 693 O O . LYS A 1 89 ? -7.120 6.989 15.527 1.00 75.81 89 LYS A O 1
ATOM 698 N N . PRO A 1 90 ? -5.116 6.081 16.043 1.00 66.50 90 PRO A N 1
ATOM 699 C CA . PRO A 1 90 ? -5.528 5.664 17.374 1.00 66.50 90 PRO A CA 1
ATOM 700 C C . PRO A 1 90 ? -5.825 6.909 18.223 1.00 66.50 90 PRO A C 1
ATOM 702 O O . PRO A 1 90 ? -4.980 7.788 18.380 1.00 66.50 90 PRO A O 1
ATOM 705 N N . SER A 1 91 ? -7.051 7.005 18.734 1.00 68.31 91 SER A N 1
ATOM 706 C CA . SER A 1 91 ? -7.504 8.068 19.637 1.00 68.31 91 SER A CA 1
ATOM 707 C C . SER A 1 91 ? -7.819 7.460 21.001 1.00 68.31 91 SER A C 1
ATOM 709 O O . SER A 1 91 ? -8.412 6.386 21.070 1.00 68.31 91 SER A O 1
ATOM 711 N N . LEU A 1 92 ? -7.454 8.155 22.084 1.00 62.03 92 LEU A N 1
ATOM 712 C CA . LEU A 1 92 ? -7.826 7.782 23.460 1.00 62.03 92 LEU A CA 1
ATOM 713 C C . LEU A 1 92 ? -9.289 8.129 23.788 1.00 62.03 92 LEU A C 1
ATOM 715 O O . LEU A 1 92 ? -9.830 7.685 24.796 1.00 62.03 92 LEU A O 1
ATOM 719 N N . PHE A 1 93 ? -9.940 8.903 22.920 1.00 66.94 93 PHE A N 1
ATOM 720 C CA . PHE A 1 93 ? -11.358 9.231 22.995 1.00 66.94 93 PHE A CA 1
ATOM 721 C C . PHE A 1 93 ? -12.079 8.469 21.895 1.00 66.94 93 PHE A C 1
ATOM 723 O O . PHE A 1 93 ? -11.998 8.875 20.734 1.00 66.94 93 PHE A O 1
ATOM 730 N N . VAL A 1 94 ? -12.759 7.367 22.212 1.00 60.06 94 VAL A N 1
ATOM 731 C CA . VAL A 1 94 ? -13.552 6.668 21.198 1.00 60.06 94 VAL A CA 1
ATOM 732 C C . VAL A 1 94 ? -14.845 6.103 21.779 1.00 60.06 94 VAL A C 1
ATOM 734 O O . VAL A 1 94 ? -14.831 5.155 22.557 1.00 60.06 94 VAL A O 1
ATOM 737 N N . ARG A 1 95 ? -15.970 6.670 21.324 1.00 59.06 95 ARG A N 1
ATOM 738 C CA . ARG A 1 95 ? -17.255 5.961 21.205 1.00 59.06 95 ARG A CA 1
ATOM 739 C C . ARG A 1 95 ? -17.408 5.270 19.837 1.00 59.06 95 ARG A C 1
ATOM 741 O O . ARG A 1 95 ? -18.148 4.303 19.769 1.00 59.06 95 ARG A O 1
ATOM 748 N N . GLU A 1 96 ? -16.683 5.691 18.789 1.00 59.25 96 GLU A N 1
ATOM 749 C CA . GLU A 1 96 ? -16.726 5.076 17.445 1.00 59.25 96 GLU A CA 1
ATOM 750 C C . GLU A 1 96 ? -15.356 5.122 16.737 1.00 59.25 96 GLU A C 1
ATOM 752 O O . GLU A 1 96 ? -14.892 6.181 16.310 1.00 59.25 96 GLU A O 1
ATOM 757 N N . GLN A 1 97 ? -14.667 3.980 16.645 1.00 67.69 97 GLN A N 1
ATOM 758 C CA . GLN A 1 97 ? -13.423 3.841 15.881 1.00 67.69 97 GLN A CA 1
ATOM 759 C C . GLN A 1 97 ? -13.821 3.527 14.437 1.00 67.69 97 GLN A C 1
ATOM 761 O O . GLN A 1 97 ? -14.515 2.540 14.199 1.00 67.69 97 GLN A O 1
ATOM 766 N N . LYS A 1 98 ? -13.420 4.360 13.467 1.00 75.94 98 LYS A N 1
ATOM 767 C CA . LYS A 1 98 ? -13.618 4.020 12.048 1.00 75.94 98 LYS A CA 1
ATOM 768 C C . LYS A 1 98 ? -12.795 2.775 11.723 1.00 75.94 98 LYS A C 1
ATOM 770 O O . LYS A 1 98 ? -11.682 2.654 12.219 1.00 75.94 98 LYS A O 1
ATOM 775 N N . SER A 1 99 ? -13.319 1.868 10.907 1.00 85.31 99 SER A N 1
ATOM 776 C CA . SER A 1 99 ? -12.539 0.735 10.404 1.00 85.31 99 SER A CA 1
ATOM 777 C C . SER A 1 99 ? -11.554 1.205 9.324 1.00 85.31 99 SER A C 1
ATOM 779 O O . SER A 1 99 ? -11.886 2.127 8.573 1.00 85.31 99 SER A O 1
ATOM 781 N N . PRO A 1 100 ? -10.364 0.590 9.212 1.00 91.88 100 PRO A N 1
ATOM 782 C CA . PRO A 1 100 ? -9.481 0.783 8.068 1.00 91.88 100 PRO A CA 1
ATOM 783 C C . PRO A 1 100 ? -10.189 0.483 6.740 1.00 91.88 100 PRO A C 1
ATOM 785 O O . PRO A 1 100 ? -11.120 -0.328 6.685 1.00 91.88 100 PRO A O 1
ATOM 788 N N . SER A 1 101 ? -9.719 1.111 5.664 1.00 93.56 101 SER A N 1
ATOM 789 C CA . SER A 1 101 ? -10.140 0.802 4.292 1.00 93.56 101 SER A CA 1
ATOM 790 C C . SER A 1 101 ? -8.959 0.836 3.326 1.00 93.56 101 SER A C 1
ATOM 792 O O . SER A 1 101 ? -7.946 1.483 3.601 1.00 93.56 101 SER A O 1
ATOM 794 N N . ALA A 1 102 ? -9.091 0.167 2.183 1.00 94.50 102 ALA A N 1
ATOM 795 C CA . ALA A 1 102 ? -8.068 0.144 1.144 1.00 94.50 102 ALA A CA 1
ATOM 796 C C . ALA A 1 102 ? -8.672 0.338 -0.250 1.00 94.50 102 ALA A C 1
ATOM 798 O O . ALA A 1 102 ? -9.766 -0.136 -0.544 1.00 94.50 102 ALA A O 1
ATOM 799 N N . SER A 1 103 ? -7.929 1.014 -1.121 1.00 94.31 103 SER A N 1
ATOM 800 C CA . SER A 1 103 ? -8.245 1.145 -2.541 1.00 94.31 103 SER A CA 1
ATOM 801 C C . SER A 1 103 ? -7.078 0.605 -3.353 1.00 94.31 103 SER A C 1
ATOM 803 O O . SER A 1 103 ? -5.932 1.022 -3.171 1.00 94.31 103 SER A O 1
ATOM 805 N N . VAL A 1 104 ? -7.372 -0.342 -4.233 1.00 94.69 104 VAL A N 1
ATOM 806 C CA . VAL A 1 104 ? -6.415 -0.979 -5.126 1.00 94.69 104 VAL A CA 1
ATOM 807 C C . VAL A 1 104 ? -6.809 -0.614 -6.545 1.00 94.69 104 VAL A C 1
ATOM 809 O O . VAL A 1 104 ? -7.906 -0.919 -6.998 1.00 94.69 104 VAL A O 1
ATOM 812 N N . THR A 1 105 ? -5.913 0.053 -7.257 1.00 94.56 105 THR A N 1
ATOM 813 C CA . THR A 1 105 ? -6.065 0.303 -8.689 1.00 94.56 105 THR A CA 1
ATOM 814 C C . THR A 1 105 ? -5.089 -0.577 -9.442 1.00 94.56 105 THR A C 1
ATOM 816 O O . THR A 1 105 ? -3.892 -0.560 -9.151 1.00 94.56 105 THR A O 1
ATOM 819 N N . VAL A 1 106 ? -5.589 -1.321 -10.419 1.00 93.62 106 VAL A N 1
ATOM 820 C CA . VAL A 1 106 ? -4.777 -2.154 -11.301 1.00 93.62 106 VAL A CA 1
ATOM 821 C C . VAL A 1 106 ? -4.893 -1.670 -12.736 1.00 93.62 106 VAL A C 1
ATOM 823 O O . VAL A 1 106 ? -5.945 -1.230 -13.195 1.00 93.62 106 VAL A O 1
ATOM 826 N N . ASN A 1 107 ? -3.786 -1.762 -13.454 1.00 92.62 107 ASN A N 1
ATOM 827 C CA . ASN A 1 107 ? -3.738 -1.643 -14.897 1.00 92.62 107 ASN A CA 1
ATOM 828 C C . ASN A 1 107 ? -3.389 -3.029 -15.417 1.00 92.62 107 ASN A C 1
ATOM 830 O O . ASN A 1 107 ? -2.315 -3.551 -15.113 1.00 92.62 107 ASN A O 1
ATOM 834 N N . LEU A 1 108 ? -4.304 -3.627 -16.169 1.00 92.06 108 LEU A N 1
ATOM 835 C CA . LEU A 1 108 ? -4.112 -4.960 -16.723 1.00 92.06 108 LEU A CA 1
ATOM 836 C C . LEU A 1 108 ? -3.368 -4.910 -18.060 1.00 92.06 108 LEU A C 1
ATOM 838 O O . LEU A 1 108 ? -3.326 -3.879 -18.739 1.00 92.06 108 LEU A O 1
ATOM 842 N N . GLU A 1 109 ? -2.769 -6.035 -18.436 1.00 90.19 109 GLU A N 1
ATOM 843 C CA . GLU A 1 109 ? -2.236 -6.216 -19.784 1.00 90.19 109 GLU A CA 1
ATOM 844 C C . GLU A 1 109 ? -3.366 -6.162 -20.836 1.00 90.19 109 GLU A C 1
ATOM 846 O O . GLU A 1 109 ? -4.491 -6.592 -20.564 1.00 90.19 109 GLU A O 1
ATOM 851 N N . PRO A 1 110 ? -3.109 -5.656 -22.059 1.00 87.75 110 PRO A N 1
ATOM 852 C CA . PRO A 1 110 ? -4.132 -5.548 -23.096 1.00 87.75 110 PRO A CA 1
ATOM 853 C C . PRO A 1 110 ? -4.817 -6.890 -23.386 1.00 87.75 110 PRO A C 1
ATOM 855 O O . PRO A 1 110 ? -4.158 -7.895 -23.651 1.00 87.75 110 PRO A O 1
ATOM 858 N N . GLY A 1 111 ? -6.151 -6.906 -23.353 1.00 85.31 111 GLY A N 1
ATOM 859 C CA . GLY A 1 111 ? -6.944 -8.116 -23.596 1.00 85.31 111 GLY A CA 1
ATOM 860 C C . GLY A 1 111 ? -6.928 -9.135 -22.450 1.00 85.31 111 GLY A C 1
ATOM 861 O O . GLY A 1 111 ? -7.454 -10.235 -22.616 1.00 85.31 111 GLY A O 1
ATOM 862 N N . ARG A 1 112 ? -6.345 -8.794 -21.294 1.00 86.81 112 ARG A N 1
ATOM 863 C CA . ARG A 1 112 ? -6.459 -9.575 -20.059 1.00 86.81 112 ARG A CA 1
ATOM 864 C C . ARG A 1 112 ? -7.532 -8.987 -19.147 1.00 86.81 112 ARG A C 1
ATOM 866 O O . ARG A 1 112 ? -7.806 -7.792 -19.171 1.00 86.81 112 ARG A O 1
ATOM 873 N N . ALA A 1 113 ? -8.117 -9.860 -18.339 1.00 87.25 113 ALA A N 1
ATOM 874 C CA . ALA A 1 113 ? -9.026 -9.527 -17.255 1.00 87.25 113 ALA A CA 1
ATOM 875 C C . ALA A 1 113 ? -8.592 -10.310 -16.013 1.00 87.25 113 ALA A C 1
ATOM 877 O O . ALA A 1 113 ? -7.931 -11.346 -16.143 1.00 87.25 113 ALA A O 1
ATOM 878 N N . LEU A 1 114 ? -8.959 -9.814 -14.835 1.00 87.56 114 LEU A N 1
ATOM 879 C CA . LEU A 1 114 ? -8.861 -10.601 -13.613 1.00 87.56 114 LEU A CA 1
ATOM 880 C C . LEU A 1 114 ? -10.054 -11.549 -13.530 1.00 87.56 114 LEU A C 1
ATOM 882 O O . LEU A 1 114 ? -11.185 -11.144 -13.801 1.00 87.56 114 LEU A O 1
ATOM 886 N N . ASP A 1 115 ? -9.800 -12.797 -13.155 1.00 90.00 115 ASP A N 1
ATOM 887 C CA . ASP A 1 115 ? -10.865 -13.717 -12.760 1.00 90.00 115 ASP A CA 1
ATOM 888 C C . ASP A 1 115 ? -11.285 -13.487 -11.294 1.00 90.00 115 ASP A C 1
ATOM 890 O O . ASP A 1 115 ? -10.593 -12.816 -10.522 1.00 90.00 115 ASP A O 1
ATOM 894 N N . GLU A 1 116 ? -12.436 -14.034 -10.895 1.00 89.44 116 GLU A N 1
ATOM 895 C CA . GLU A 1 116 ? -12.957 -13.894 -9.525 1.00 89.44 116 GLU A CA 1
ATOM 896 C C . GLU A 1 116 ? -11.988 -14.434 -8.462 1.00 89.44 116 GLU A C 1
ATOM 898 O O . GLU A 1 116 ? -11.897 -13.880 -7.365 1.00 89.44 116 GLU A O 1
ATOM 903 N N . GLY A 1 117 ? -11.221 -15.478 -8.788 1.00 91.31 117 GLY A N 1
ATOM 904 C CA . GLY A 1 117 ? -10.222 -16.051 -7.889 1.00 91.31 117 GLY A CA 1
ATOM 905 C C . GLY A 1 117 ? -9.056 -15.095 -7.649 1.00 91.31 117 GLY A C 1
ATOM 906 O O . GLY A 1 117 ? -8.624 -14.915 -6.512 1.00 91.31 117 GLY A O 1
ATOM 907 N N . GLN A 1 118 ? -8.581 -14.428 -8.697 1.00 91.69 118 GLN A N 1
ATOM 908 C CA . GLN A 1 118 ? -7.538 -13.409 -8.627 1.00 91.69 118 GLN A CA 1
ATOM 909 C C . GLN A 1 118 ? -8.022 -12.162 -7.889 1.00 91.69 118 GLN A C 1
ATOM 911 O O . GLN A 1 118 ? -7.285 -11.621 -7.067 1.00 91.69 118 GLN A O 1
ATOM 916 N N . ILE A 1 119 ? -9.263 -11.730 -8.128 1.00 91.81 119 ILE A N 1
ATOM 917 C CA . ILE A 1 119 ? -9.881 -10.614 -7.397 1.00 91.81 119 ILE A CA 1
ATOM 918 C C . ILE A 1 119 ? -9.943 -10.940 -5.903 1.00 91.81 119 ILE A C 1
ATOM 920 O O . ILE A 1 119 ? -9.453 -10.166 -5.078 1.00 91.81 119 ILE A O 1
ATOM 924 N N . SER A 1 120 ? -10.472 -12.115 -5.555 1.00 92.38 120 SER A N 1
ATOM 925 C CA . SER A 1 120 ? -10.551 -12.585 -4.172 1.00 92.38 120 SER A CA 1
ATOM 926 C C . SER A 1 120 ? -9.163 -12.689 -3.533 1.00 92.38 120 SER A C 1
ATOM 928 O O . SER A 1 120 ? -8.968 -12.230 -2.408 1.00 92.38 120 SER A O 1
ATOM 930 N N . ALA A 1 121 ? -8.165 -13.196 -4.263 1.00 92.50 121 ALA A N 1
ATOM 931 C CA . ALA A 1 121 ? -6.788 -13.272 -3.788 1.00 92.50 121 ALA A CA 1
ATOM 932 C C . ALA A 1 121 ? -6.201 -11.886 -3.477 1.00 92.50 121 ALA A C 1
ATOM 934 O O . ALA A 1 121 ? -5.580 -11.718 -2.429 1.00 92.50 121 ALA A O 1
ATOM 935 N N . VAL A 1 122 ? -6.431 -10.882 -4.332 1.00 93.62 122 VAL A N 1
ATOM 936 C CA . VAL A 1 122 ? -5.992 -9.497 -4.083 1.00 93.62 122 VAL A CA 1
ATOM 937 C C . VAL A 1 122 ? -6.678 -8.921 -2.844 1.00 93.62 122 VAL A C 1
ATOM 939 O O . VAL A 1 122 ? -6.008 -8.363 -1.974 1.00 93.62 122 VAL A O 1
ATOM 942 N N . VAL A 1 123 ? -7.997 -9.091 -2.724 1.00 94.06 123 VAL A N 1
ATOM 943 C CA . VAL A 1 123 ? -8.771 -8.610 -1.569 1.00 94.06 123 VAL A CA 1
ATOM 944 C C . VAL A 1 123 ? -8.295 -9.266 -0.270 1.00 94.06 123 VAL A C 1
ATOM 946 O O . VAL A 1 123 ? -8.074 -8.574 0.729 1.00 94.06 123 VAL A O 1
ATOM 949 N N . HIS A 1 124 ? -8.074 -10.582 -0.269 1.00 93.88 124 HIS A N 1
ATOM 950 C CA . HIS A 1 124 ? -7.563 -11.314 0.891 1.00 93.88 124 HIS A CA 1
ATOM 951 C C . HIS A 1 124 ? -6.135 -10.912 1.252 1.00 93.88 124 HIS A C 1
ATOM 953 O O . HIS A 1 124 ? -5.831 -10.708 2.427 1.00 93.88 124 HIS A O 1
ATOM 959 N N . LEU A 1 125 ? -5.265 -10.743 0.258 1.00 94.06 125 LEU A N 1
ATOM 960 C CA . LEU A 1 125 ? -3.891 -10.312 0.471 1.00 94.06 125 LEU A CA 1
ATOM 961 C C . LEU A 1 125 ? -3.847 -8.940 1.153 1.00 94.06 125 LEU A C 1
ATOM 963 O O . LEU A 1 125 ? -3.195 -8.789 2.183 1.00 94.06 125 LEU A O 1
ATOM 967 N N . VAL A 1 126 ? -4.606 -7.966 0.648 1.00 94.62 126 VAL A N 1
ATOM 968 C CA . VAL A 1 126 ? -4.634 -6.608 1.210 1.00 94.62 126 VAL A CA 1
ATOM 969 C C . VAL A 1 126 ? -5.291 -6.569 2.590 1.00 94.62 126 VAL A C 1
ATOM 971 O O . VAL A 1 126 ? -4.742 -5.953 3.503 1.00 94.62 126 VAL A O 1
ATOM 974 N N . SER A 1 127 ? -6.428 -7.246 2.775 1.00 93.94 127 SER A N 1
ATOM 975 C CA . SER A 1 127 ? -7.110 -7.294 4.079 1.00 93.94 127 SER A CA 1
ATOM 976 C C . SER A 1 127 ? -6.282 -8.000 5.153 1.00 93.94 127 SER A C 1
ATOM 978 O O . SER A 1 127 ? -6.267 -7.558 6.296 1.00 93.94 127 SER A O 1
ATOM 980 N N . SER A 1 128 ? -5.527 -9.042 4.794 1.00 93.38 128 SER A N 1
ATOM 981 C CA . SER A 1 128 ? -4.633 -9.729 5.736 1.00 93.38 128 SER A CA 1
ATOM 982 C C . SER A 1 128 ? -3.387 -8.919 6.112 1.00 93.38 128 SER A C 1
ATOM 984 O O . SER A 1 128 ? -2.841 -9.106 7.198 1.00 93.38 128 SER A O 1
ATOM 986 N N . ALA A 1 129 ? -2.946 -8.000 5.247 1.00 91.38 129 ALA A N 1
ATOM 987 C CA . ALA A 1 129 ? -1.752 -7.190 5.472 1.00 91.38 129 ALA A CA 1
ATOM 988 C C . ALA A 1 129 ? -1.977 -6.007 6.426 1.00 91.38 129 ALA A C 1
ATOM 990 O O . ALA A 1 129 ? -1.014 -5.420 6.918 1.00 91.38 129 ALA A O 1
ATOM 991 N N . VAL A 1 130 ? -3.235 -5.642 6.692 1.00 90.75 130 VAL A N 1
ATOM 992 C CA . VAL A 1 130 ? -3.598 -4.509 7.550 1.00 90.75 130 VAL A CA 1
ATOM 993 C C . VAL A 1 130 ? -4.460 -4.997 8.705 1.00 90.75 130 VAL A C 1
ATOM 995 O O . VAL A 1 130 ? -5.562 -5.508 8.520 1.00 90.75 130 VAL A O 1
ATOM 998 N N . ALA A 1 131 ? -3.981 -4.792 9.930 1.00 88.31 131 ALA A N 1
ATOM 999 C CA . ALA A 1 131 ? -4.715 -5.186 11.124 1.00 88.31 131 ALA A CA 1
ATOM 1000 C C . ALA A 1 131 ? -6.088 -4.493 11.193 1.00 88.31 131 ALA A C 1
ATOM 1002 O O . ALA A 1 131 ? -6.189 -3.267 11.145 1.00 88.31 131 ALA A O 1
ATOM 1003 N N . GLY A 1 132 ? -7.149 -5.292 11.329 1.00 89.25 132 GLY A N 1
ATOM 1004 C CA . GLY A 1 132 ? -8.517 -4.791 11.457 1.00 89.25 132 GLY A CA 1
ATOM 1005 C C . GLY A 1 132 ? -9.152 -4.292 10.156 1.00 89.25 132 GLY A C 1
ATOM 1006 O O . GLY A 1 132 ? -10.220 -3.690 10.229 1.00 89.25 132 GLY A O 1
ATOM 1007 N N . LEU A 1 133 ? -8.539 -4.526 8.988 1.00 91.88 133 LEU A N 1
ATOM 1008 C CA . LEU A 1 133 ? -9.132 -4.227 7.682 1.00 91.88 133 LEU A CA 1
ATOM 1009 C C . LEU A 1 133 ? -10.050 -5.383 7.239 1.00 91.88 133 LEU A C 1
ATOM 1011 O O . LEU A 1 133 ? -9.546 -6.441 6.858 1.00 91.88 133 LEU A O 1
ATOM 1015 N N . PRO A 1 134 ? -11.387 -5.229 7.267 1.00 91.69 134 PRO A N 1
ATOM 1016 C CA . PRO A 1 134 ? -12.271 -6.264 6.750 1.00 91.69 134 PRO A CA 1
ATOM 1017 C C . PRO A 1 134 ? -12.178 -6.332 5.212 1.00 91.69 134 PRO A C 1
ATOM 1019 O O . PRO A 1 134 ? -12.043 -5.287 4.571 1.00 91.69 134 PRO A O 1
ATOM 1022 N N . PRO A 1 135 ? -12.322 -7.525 4.601 1.00 89.62 135 PRO A N 1
ATOM 1023 C CA . PRO A 1 135 ? -12.318 -7.690 3.144 1.00 89.62 135 PRO A CA 1
ATOM 1024 C C . PRO A 1 135 ? -13.304 -6.768 2.413 1.00 89.62 135 PRO A C 1
ATOM 1026 O O . PRO A 1 135 ? -12.943 -6.177 1.405 1.00 89.62 135 PRO A O 1
ATOM 1029 N N . GLY A 1 136 ? -14.501 -6.557 2.974 1.00 90.00 136 GLY A N 1
ATOM 1030 C CA . GLY A 1 136 ? -15.526 -5.679 2.388 1.00 90.00 136 GLY A CA 1
ATOM 1031 C C . GLY A 1 136 ? -15.180 -4.182 2.375 1.00 90.00 136 GLY A C 1
ATOM 1032 O O . GLY A 1 136 ? -15.904 -3.398 1.773 1.00 90.00 136 GLY A O 1
ATOM 1033 N N . ASN A 1 137 ? -14.079 -3.768 3.015 1.00 91.88 137 ASN A N 1
ATOM 1034 C CA . ASN A 1 137 ? -13.560 -2.397 2.943 1.00 91.88 137 ASN A CA 1
ATOM 1035 C C . ASN A 1 137 ? -12.385 -2.264 1.955 1.00 91.88 137 ASN A C 1
ATOM 1037 O O . ASN A 1 137 ? -11.670 -1.255 1.980 1.00 91.88 137 ASN A O 1
ATOM 1041 N N . VAL A 1 138 ? -12.145 -3.279 1.122 1.00 93.19 138 VAL A N 1
ATOM 1042 C CA . VAL A 1 138 ? -11.146 -3.251 0.054 1.00 93.19 138 VAL A CA 1
ATOM 1043 C C . VAL A 1 138 ? -11.865 -3.057 -1.271 1.00 93.19 138 VAL A C 1
ATOM 1045 O O . VAL A 1 138 ? -12.650 -3.895 -1.688 1.00 93.19 138 VAL A O 1
ATOM 1048 N N . THR A 1 139 ? -11.583 -1.954 -1.955 1.00 92.56 139 THR A N 1
ATOM 1049 C CA . THR A 1 139 ? -12.127 -1.698 -3.292 1.00 92.56 139 THR A CA 1
ATOM 1050 C C . THR A 1 139 ? -11.055 -1.952 -4.336 1.00 92.56 139 THR A C 1
ATOM 1052 O O . THR A 1 139 ? -9.982 -1.352 -4.269 1.00 92.56 139 THR A O 1
ATOM 1055 N N . LEU A 1 140 ? -11.357 -2.792 -5.325 1.00 90.50 140 LEU A N 1
ATOM 1056 C CA . LEU A 1 140 ? -10.491 -3.031 -6.477 1.00 90.50 140 LEU A CA 1
ATOM 1057 C C . LEU A 1 140 ? -11.076 -2.354 -7.723 1.00 90.50 140 LEU A C 1
ATOM 1059 O O . LEU A 1 140 ? -12.260 -2.505 -8.023 1.00 90.50 140 LEU A O 1
ATOM 1063 N N . VAL A 1 141 ? -10.233 -1.616 -8.444 1.00 89.69 141 VAL A N 1
ATOM 1064 C CA . VAL A 1 141 ? -10.593 -0.869 -9.655 1.00 89.69 141 VAL A CA 1
ATOM 1065 C C . VAL A 1 141 ? -9.636 -1.224 -10.787 1.00 89.69 141 VAL A C 1
ATOM 1067 O O . VAL A 1 141 ? -8.421 -1.116 -10.628 1.00 89.69 141 VAL A O 1
ATOM 1070 N N . ASP A 1 142 ? -10.182 -1.585 -11.946 1.00 88.19 142 ASP A N 1
ATOM 1071 C CA . ASP A 1 142 ? -9.423 -1.785 -13.185 1.00 88.19 142 ASP A CA 1
ATOM 1072 C C . ASP A 1 142 ? -9.452 -0.517 -14.060 1.00 88.19 142 ASP A C 1
ATOM 1074 O O . ASP A 1 142 ? -10.516 -0.051 -14.465 1.00 88.19 142 ASP A O 1
ATOM 1078 N N . GLN A 1 143 ? -8.275 0.046 -14.350 1.00 76.94 143 GLN A N 1
ATOM 1079 C CA . GLN A 1 143 ? -8.096 1.227 -15.207 1.00 76.94 143 GLN A CA 1
ATOM 1080 C C . GLN A 1 143 ? -7.998 0.911 -16.709 1.00 76.94 143 GLN A C 1
ATOM 1082 O O . GLN A 1 143 ? -7.967 1.836 -17.521 1.00 76.94 143 GLN A O 1
ATOM 1087 N N . GLY A 1 144 ? -7.886 -0.362 -17.101 1.00 65.31 144 GLY A N 1
ATOM 1088 C CA . GLY A 1 144 ? -7.692 -0.770 -18.495 1.00 65.31 144 GLY A CA 1
ATOM 1089 C C . GLY A 1 144 ? -8.933 -0.599 -19.376 1.00 65.31 144 GLY A C 1
ATOM 1090 O O . GLY A 1 144 ? -8.811 -0.477 -20.597 1.00 65.31 144 GLY A O 1
ATOM 1091 N N . ARG A 1 145 ? -10.128 -0.543 -18.778 1.00 56.41 145 ARG A N 1
ATOM 1092 C CA . ARG A 1 145 ? -11.373 -0.238 -19.490 1.00 56.41 145 ARG A CA 1
ATOM 1093 C C . ARG A 1 145 ? -11.554 1.276 -19.519 1.00 56.41 145 ARG A C 1
ATOM 1095 O O . ARG A 1 145 ? -11.503 1.933 -18.486 1.00 56.41 145 ARG A O 1
ATOM 1102 N N . SER A 1 146 ? -11.700 1.821 -20.729 1.00 43.50 146 SER A N 1
ATOM 1103 C CA . SER A 1 146 ? -11.899 3.251 -20.995 1.00 43.50 146 SER A CA 1
ATOM 1104 C C . SER A 1 146 ? -12.866 3.879 -19.984 1.00 43.50 146 SER A C 1
ATOM 1106 O O . SER A 1 146 ? -13.827 3.225 -19.585 1.00 43.50 146 SER A O 1
ATOM 1108 N N . SER A 1 147 ? -12.587 5.126 -19.597 1.00 45.94 147 SER A N 1
ATOM 1109 C CA . SER A 1 147 ? -13.020 5.907 -18.421 1.00 45.94 147 SER A CA 1
ATOM 1110 C C . SER A 1 147 ? -14.529 6.034 -18.124 1.00 45.94 147 SER A C 1
ATOM 1112 O O . SER A 1 147 ? -14.929 6.908 -17.359 1.00 45.94 147 SER A O 1
ATOM 1114 N N . VAL A 1 148 ? -15.366 5.199 -18.730 1.00 49.06 148 VAL A N 1
ATOM 1115 C CA . VAL A 1 148 ? -16.819 5.117 -18.569 1.00 49.06 148 VAL A CA 1
ATOM 1116 C C . VAL A 1 148 ? -17.235 3.853 -17.788 1.00 49.06 148 VAL A C 1
ATOM 1118 O O . VAL A 1 148 ? -18.284 3.875 -17.159 1.00 49.06 148 VAL A O 1
ATOM 1121 N N . ASP A 1 149 ? -16.391 2.809 -17.729 1.00 43.22 149 ASP A N 1
ATOM 1122 C CA . ASP A 1 149 ? -16.694 1.512 -17.086 1.00 43.22 149 ASP A CA 1
ATOM 1123 C C . ASP A 1 149 ? -15.675 1.147 -15.985 1.00 43.22 149 ASP A C 1
ATOM 1125 O O . ASP A 1 149 ? -14.994 0.120 -16.051 1.00 43.22 149 ASP A O 1
ATOM 1129 N N . SER A 1 150 ? -15.537 1.976 -14.948 1.00 47.88 150 SER A N 1
ATOM 1130 C CA . SER A 1 150 ? -14.825 1.548 -13.738 1.00 47.88 150 SER A CA 1
ATOM 1131 C C . SER A 1 150 ? -15.618 0.423 -13.066 1.00 47.88 150 SER A C 1
ATOM 1133 O O . SER A 1 150 ? -16.581 0.688 -12.345 1.00 47.88 150 SER A O 1
ATOM 1135 N N . VAL A 1 151 ? -15.237 -0.832 -13.318 1.00 53.84 151 VAL A N 1
ATOM 1136 C CA . VAL A 1 151 ? -15.818 -1.989 -12.629 1.00 53.84 151 VAL A CA 1
ATOM 1137 C C . VAL A 1 151 ? -15.291 -1.975 -11.199 1.00 53.84 151 VAL A C 1
ATOM 1139 O O . VAL A 1 151 ? -14.102 -2.194 -10.965 1.00 53.84 151 VAL A O 1
ATOM 1142 N N . GLN A 1 152 ? -16.170 -1.639 -10.255 1.00 56.22 152 GLN A N 1
ATOM 1143 C CA . GLN A 1 152 ? -15.889 -1.779 -8.833 1.00 56.22 152 GLN A CA 1
ATOM 1144 C C . GLN A 1 152 ? -16.168 -3.220 -8.429 1.00 56.22 152 GLN A C 1
ATOM 1146 O O . GLN A 1 152 ? -17.307 -3.677 -8.521 1.00 56.22 152 GLN A O 1
ATOM 1151 N N . TYR A 1 153 ? -15.133 -3.916 -7.977 1.00 60.62 153 TYR A N 1
ATOM 1152 C CA . TYR A 1 153 ? -15.295 -5.200 -7.308 1.00 60.62 153 TYR A CA 1
ATOM 1153 C C . TYR A 1 153 ? -15.403 -4.920 -5.802 1.00 60.62 153 TYR A C 1
ATOM 1155 O O . TYR A 1 153 ? -14.502 -4.287 -5.238 1.00 60.62 153 TYR A O 1
ATOM 1163 N N . GLN A 1 154 ? -16.538 -5.300 -5.201 1.00 48.56 154 GLN A N 1
ATOM 1164 C CA . GLN A 1 154 ? -16.807 -5.242 -3.755 1.00 48.56 154 GLN A CA 1
ATOM 1165 C C . GLN A 1 154 ? -16.715 -6.638 -3.145 1.00 48.56 154 GLN A C 1
ATOM 1167 O O . GLN A 1 154 ? -17.122 -7.594 -3.843 1.00 48.56 154 GLN A O 1
#

Organism: Citrobacter koseri (NCBI:txid545)

Sequence (154 aa):
MNIPYRFTEGSGAIEVPADKVHELRLRLAQQGLPKGGAVGFELLDQEKFGISQFSEQVNYQRALEGELARTIETLGPVKRARVHLAMPKPSLFVREQKSPSASVTVNLEPGRALDEGQISAVVHLVSSAVAGLPPGNVTLVDQGRSSVDSVQYQ

Radius of gyration: 31.39 Å; chains: 1; bounding box: 56×65×71 Å